Protein AF-A0A920KN37-F1 (afdb_monomer_lite)

pLDDT: mean 80.23, std 10.61, range [50.81, 96.5]

Structure (mmCIF, N/CA/C/O backbone):
data_AF-A0A920KN37-F1
#
_entry.id   AF-A0A920KN37-F1
#
loop_
_atom_site.group_PDB
_atom_site.id
_atom_site.type_symbol
_atom_site.label_atom_id
_atom_site.label_alt_id
_atom_site.label_comp_id
_atom_site.label_asym_id
_atom_site.label_entity_id
_atom_site.label_seq_id
_atom_site.pdbx_PDB_ins_code
_atom_site.Cartn_x
_atom_site.Cartn_y
_atom_site.Cartn_z
_atom_site.occupancy
_atom_site.B_iso_or_equiv
_atom_site.auth_seq_id
_atom_site.auth_comp_id
_atom_site.auth_asym_id
_atom_site.auth_atom_id
_atom_site.pdbx_PDB_model_num
ATOM 1 N N . MET A 1 1 ? -21.696 -3.367 22.355 1.00 64.44 1 MET A N 1
ATOM 2 C CA . MET A 1 1 ? -20.755 -4.168 21.532 1.00 64.44 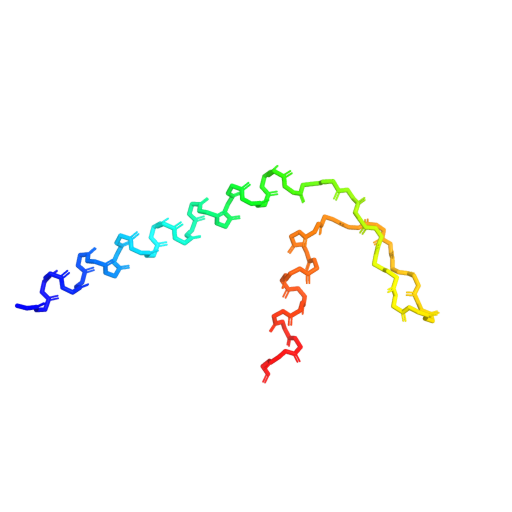1 MET A CA 1
ATOM 3 C C . MET A 1 1 ? -20.607 -3.652 20.096 1.00 64.44 1 MET A C 1
ATOM 5 O O . MET A 1 1 ? -19.491 -3.648 19.598 1.00 64.44 1 MET A O 1
ATOM 9 N N . GLN A 1 2 ? -21.677 -3.208 19.421 1.00 78.06 2 GLN A N 1
ATOM 10 C CA . GLN A 1 2 ? -21.613 -2.783 18.010 1.00 78.06 2 GLN A CA 1
ATOM 11 C C . GLN A 1 2 ? -20.793 -1.502 17.777 1.00 78.06 2 GLN A C 1
ATOM 13 O O . GLN A 1 2 ? -19.941 -1.490 16.898 1.00 78.06 2 GLN A O 1
ATOM 18 N N . TRP A 1 3 ? -20.958 -0.491 18.633 1.00 84.06 3 TRP A N 1
ATOM 19 C CA . TRP A 1 3 ? -20.188 0.760 18.589 1.00 84.06 3 TRP A CA 1
ATOM 20 C C . TRP A 1 3 ? -18.682 0.561 18.778 1.00 84.06 3 TRP A C 1
ATOM 22 O O . TRP A 1 3 ? -17.888 1.121 18.031 1.00 84.06 3 TRP A O 1
ATOM 32 N N . LEU A 1 4 ? -18.288 -0.292 19.732 1.00 90.62 4 LEU A N 1
ATOM 33 C CA . LEU A 1 4 ? -16.883 -0.652 19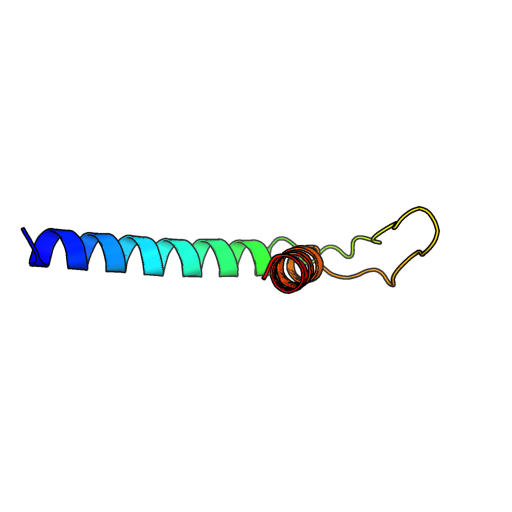.938 1.00 90.62 4 LEU A CA 1
ATOM 34 C C . LEU A 1 4 ? -16.314 -1.321 18.685 1.00 90.62 4 LEU A C 1
ATOM 36 O O . LEU A 1 4 ? -15.238 -0.957 18.230 1.00 90.62 4 LEU A O 1
ATOM 40 N N . ARG A 1 5 ? -17.068 -2.263 18.103 1.00 88.88 5 ARG A N 1
ATOM 41 C CA . ARG A 1 5 ? -16.673 -2.955 16.876 1.00 88.88 5 ARG A CA 1
ATOM 42 C C . ARG A 1 5 ? -16.493 -1.961 15.733 1.00 88.88 5 ARG A C 1
ATOM 44 O O . ARG A 1 5 ? -15.439 -1.976 15.128 1.00 88.88 5 ARG A O 1
ATOM 51 N N . GLN A 1 6 ? -17.456 -1.066 15.504 1.00 89.88 6 GLN A N 1
ATOM 52 C CA . GLN A 1 6 ? -17.393 -0.040 14.456 1.00 89.88 6 GLN A CA 1
ATOM 53 C C . GLN A 1 6 ? -16.215 0.921 14.635 1.00 89.88 6 GLN A C 1
ATOM 55 O O . GLN A 1 6 ? -15.520 1.204 13.663 1.00 89.88 6 GLN A O 1
ATOM 60 N N . GLY A 1 7 ? -15.960 1.384 15.862 1.00 94.25 7 GLY A N 1
ATOM 61 C CA . GLY A 1 7 ? -14.795 2.219 16.160 1.00 94.25 7 GLY A CA 1
ATOM 62 C C . GLY A 1 7 ? -13.481 1.492 15.874 1.00 94.25 7 GLY A C 1
ATOM 63 O O . GLY A 1 7 ? -12.575 2.066 15.274 1.00 94.25 7 GLY A O 1
ATOM 64 N N . LEU A 1 8 ? -13.404 0.204 16.222 1.00 93.38 8 LEU A N 1
ATOM 65 C CA . LEU A 1 8 ? -12.242 -0.633 15.935 1.00 93.38 8 LEU A CA 1
ATOM 66 C C . LEU A 1 8 ? -12.065 -0.859 14.427 1.00 93.38 8 LEU A C 1
ATOM 68 O O . LEU A 1 8 ? -10.954 -0.734 13.923 1.00 93.38 8 LEU A O 1
ATOM 72 N N . THR A 1 9 ? -13.147 -1.132 13.691 1.00 93.56 9 THR A N 1
ATOM 73 C CA . THR A 1 9 ? -13.096 -1.288 12.231 1.00 93.56 9 THR A CA 1
ATOM 74 C C . THR A 1 9 ? -12.650 0.003 11.552 1.00 93.56 9 THR A C 1
ATOM 76 O O . THR A 1 9 ? -11.859 -0.047 10.617 1.00 93.56 9 THR A O 1
ATOM 79 N N . LEU A 1 10 ? -13.123 1.158 12.030 1.00 94.69 10 LEU A N 1
ATOM 80 C CA . LEU A 1 10 ? -12.731 2.459 11.494 1.00 94.69 10 LEU A CA 1
ATOM 81 C C . LEU A 1 10 ? -11.243 2.735 11.742 1.00 94.69 10 LEU A C 1
ATOM 83 O O . LEU A 1 10 ? -10.537 3.138 10.823 1.00 94.69 10 LEU A O 1
ATOM 87 N N . LEU A 1 11 ? -10.752 2.455 12.952 1.00 95.81 11 LEU A N 1
ATOM 88 C CA . LEU A 1 11 ? -9.329 2.556 13.283 1.00 95.81 11 LEU A CA 1
ATOM 89 C C . LEU A 1 11 ? -8.470 1.654 12.394 1.00 95.81 11 LEU A C 1
ATOM 91 O O . LEU A 1 11 ? -7.454 2.100 11.866 1.00 95.81 11 LEU A O 1
ATOM 95 N N . LEU A 1 12 ? -8.896 0.407 12.190 1.00 94.62 12 LEU A N 1
ATOM 96 C CA . LEU A 1 12 ? -8.202 -0.532 11.312 1.00 94.62 12 LEU A CA 1
ATOM 97 C C . LEU A 1 12 ? -8.213 -0.065 9.855 1.00 94.62 12 LEU A C 1
ATOM 99 O O . LEU A 1 12 ? -7.184 -0.151 9.192 1.00 94.62 12 LEU A O 1
ATOM 103 N N . ALA A 1 13 ? -9.333 0.468 9.364 1.00 94.12 13 ALA A N 1
ATOM 104 C CA . ALA A 1 13 ? -9.431 1.001 8.008 1.00 94.12 13 ALA A CA 1
ATOM 105 C C . ALA A 1 13 ? -8.489 2.198 7.806 1.00 94.12 13 ALA A C 1
ATOM 107 O O . ALA A 1 13 ? -7.733 2.233 6.838 1.00 94.12 13 ALA A O 1
ATOM 108 N 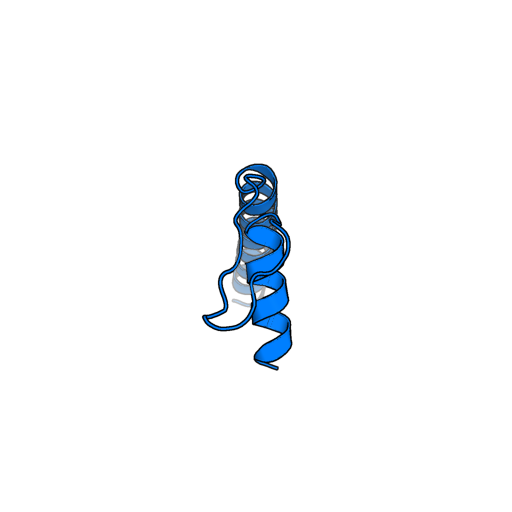N . ILE A 1 14 ? -8.473 3.141 8.752 1.00 96.50 14 ILE A N 1
ATOM 109 C CA . ILE A 1 14 ? -7.557 4.290 8.723 1.00 96.50 14 ILE A CA 1
ATOM 110 C C . ILE A 1 14 ? -6.099 3.817 8.770 1.00 96.50 14 ILE A C 1
ATOM 112 O O . ILE A 1 14 ? -5.265 4.313 8.009 1.00 96.50 14 ILE A O 1
ATOM 116 N N . GLY A 1 15 ? -5.794 2.832 9.618 1.00 94.94 15 GLY A N 1
ATOM 117 C CA . GLY A 1 15 ? -4.468 2.224 9.708 1.00 94.94 15 GLY A CA 1
ATOM 118 C C . GLY A 1 15 ? -4.041 1.563 8.397 1.00 94.94 15 GLY A C 1
ATOM 119 O O . GLY A 1 15 ? -2.942 1.803 7.911 1.00 94.94 15 GLY A O 1
ATOM 120 N N . ALA A 1 16 ? -4.927 0.793 7.766 1.00 91.69 16 ALA A N 1
ATOM 121 C CA . ALA A 1 16 ? -4.647 0.152 6.485 1.00 91.69 16 ALA A CA 1
ATOM 122 C C . ALA A 1 16 ? -4.367 1.181 5.377 1.00 91.69 16 ALA A C 1
ATOM 124 O O . ALA A 1 16 ? -3.412 1.021 4.617 1.00 91.69 16 ALA A O 1
ATOM 125 N N . VAL A 1 17 ? -5.149 2.266 5.317 1.00 92.31 17 VAL A N 1
ATOM 126 C CA . VAL A 1 17 ? -4.951 3.346 4.336 1.00 92.31 17 VAL A CA 1
ATOM 127 C C . VAL A 1 17 ? -3.626 4.071 4.564 1.00 92.31 17 VAL A C 1
ATOM 129 O O . VAL A 1 17 ? -2.879 4.286 3.614 1.00 92.31 17 VAL A O 1
ATOM 132 N N . THR A 1 18 ? -3.302 4.424 5.810 1.00 94.19 18 THR A N 1
ATOM 133 C CA . THR A 1 18 ? -2.040 5.116 6.130 1.00 94.19 18 THR A CA 1
ATOM 134 C C . THR A 1 18 ? -0.820 4.242 5.860 1.00 94.19 18 THR A C 1
ATOM 136 O O . THR A 1 18 ? 0.134 4.718 5.247 1.00 94.1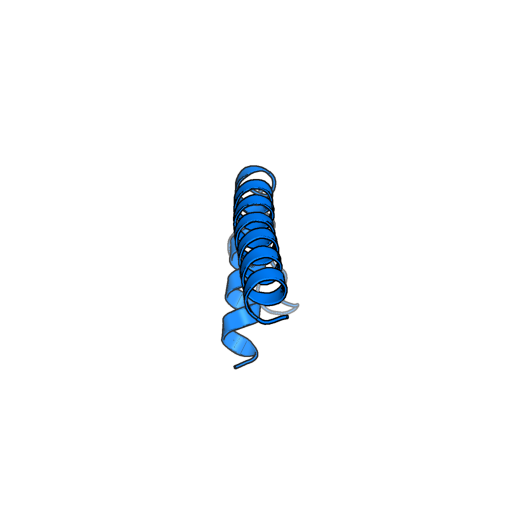9 18 THR A O 1
ATOM 139 N N . VAL A 1 19 ? -0.859 2.959 6.232 1.00 90.38 19 VAL A N 1
ATOM 140 C CA . VAL A 1 19 ? 0.212 1.999 5.921 1.00 90.38 19 VAL A CA 1
ATOM 141 C C . VAL A 1 19 ? 0.369 1.824 4.410 1.00 90.38 19 VAL A C 1
ATOM 143 O O . VAL A 1 19 ? 1.491 1.884 3.912 1.00 90.38 19 VAL A O 1
ATOM 146 N N . GLY A 1 20 ? -0.729 1.676 3.662 1.00 83.88 20 GLY A N 1
ATOM 147 C CA . GLY A 1 20 ? -0.693 1.563 2.201 1.00 83.88 20 GLY A CA 1
ATOM 148 C C . GLY A 1 20 ? -0.130 2.812 1.515 1.00 83.88 20 GLY A C 1
ATOM 149 O O . GLY A 1 20 ? 0.714 2.705 0.624 1.00 83.88 20 GLY A O 1
ATOM 150 N N . ALA A 1 21 ? -0.533 4.002 1.966 1.00 86.69 21 ALA A N 1
ATOM 151 C CA . ALA A 1 21 ? -0.020 5.269 1.449 1.00 86.69 21 ALA A CA 1
ATOM 152 C C . ALA A 1 21 ? 1.479 5.442 1.742 1.00 86.69 21 ALA A C 1
ATOM 154 O O . ALA A 1 21 ? 2.247 5.791 0.846 1.00 86.69 21 ALA A O 1
ATOM 155 N N . LEU A 1 22 ? 1.914 5.147 2.973 1.00 88.50 22 LEU A N 1
ATOM 156 C CA . LEU A 1 22 ? 3.322 5.231 3.361 1.00 88.50 22 LEU A CA 1
ATOM 157 C C . LEU A 1 22 ? 4.177 4.224 2.585 1.00 88.50 22 LEU A C 1
ATOM 159 O O . LEU A 1 22 ? 5.237 4.583 2.078 1.00 88.50 22 LEU A O 1
ATOM 163 N N . PHE A 1 23 ? 3.687 2.993 2.429 1.00 84.75 23 PHE A N 1
ATOM 164 C CA . PHE A 1 23 ? 4.316 1.977 1.594 1.00 84.75 23 PHE A CA 1
ATOM 165 C C . PHE A 1 23 ? 4.491 2.475 0.156 1.00 84.75 23 PHE A C 1
ATOM 167 O O . PHE A 1 23 ? 5.591 2.380 -0.381 1.00 84.75 23 PHE A O 1
ATOM 174 N N . SER A 1 24 ? 3.459 3.075 -0.445 1.00 82.25 24 SER A N 1
ATOM 175 C CA . SER A 1 24 ? 3.542 3.625 -1.803 1.00 82.25 24 SER A CA 1
ATOM 176 C C . SER A 1 24 ? 4.542 4.778 -1.924 1.00 82.25 24 SER A C 1
ATOM 178 O O . SER A 1 24 ? 5.233 4.869 -2.935 1.00 82.25 24 SER A O 1
ATOM 180 N N . LEU A 1 25 ? 4.622 5.659 -0.922 1.00 84.19 25 LEU A N 1
ATOM 181 C CA . LEU A 1 25 ? 5.552 6.795 -0.922 1.00 84.19 25 LEU A CA 1
ATOM 182 C C . LEU A 1 25 ? 7.008 6.357 -0.720 1.00 84.19 25 LEU A C 1
ATOM 184 O O . LEU A 1 25 ? 7.913 6.943 -1.310 1.00 84.19 25 LEU A O 1
ATOM 188 N N . GLN A 1 26 ? 7.240 5.329 0.099 1.00 84.50 26 GLN A N 1
ATOM 189 C CA . GLN A 1 26 ? 8.585 4.835 0.406 1.00 84.50 26 GLN A CA 1
ATOM 190 C C . GLN A 1 26 ? 9.114 3.839 -0.635 1.00 84.50 26 GLN A C 1
ATOM 192 O O . GLN A 1 26 ? 10.318 3.774 -0.862 1.00 84.50 26 GLN A O 1
ATOM 197 N N . ASN A 1 27 ? 8.239 3.086 -1.306 1.00 78.75 27 ASN A N 1
ATOM 198 C CA . ASN A 1 27 ? 8.621 2.031 -2.252 1.00 78.75 27 ASN A CA 1
ATOM 199 C C . ASN A 1 27 ? 8.506 2.496 -3.712 1.00 78.75 27 ASN A C 1
ATOM 201 O O . ASN A 1 27 ? 7.921 1.819 -4.560 1.00 78.75 27 ASN A O 1
ATOM 205 N N . THR A 1 28 ? 9.079 3.666 -3.999 1.00 78.00 28 THR A N 1
ATOM 206 C CA . THR A 1 28 ? 9.163 4.266 -5.345 1.00 78.00 28 THR A CA 1
ATOM 207 C C . THR A 1 28 ? 10.391 3.817 -6.133 1.00 78.00 28 THR A C 1
ATOM 209 O O . THR A 1 28 ? 10.506 4.133 -7.316 1.00 78.00 28 THR A O 1
ATOM 212 N N . GLN A 1 29 ? 11.303 3.073 -5.497 1.00 79.06 29 GLN A N 1
ATOM 213 C CA . GLN A 1 29 ? 12.469 2.508 -6.168 1.00 79.06 29 GLN A CA 1
ATOM 214 C C . GLN A 1 29 ? 12.017 1.614 -7.337 1.00 79.06 29 GLN A C 1
ATOM 216 O O . GLN A 1 29 ? 11.191 0.717 -7.129 1.00 79.06 29 GLN A O 1
ATOM 221 N N . PRO A 1 30 ? 12.519 1.857 -8.561 1.00 75.12 30 PRO A N 1
ATOM 222 C CA . PRO A 1 30 ? 12.146 1.071 -9.725 1.00 75.12 30 PRO A CA 1
ATOM 223 C C . PRO A 1 30 ? 12.773 -0.319 -9.614 1.00 75.12 30 PRO A C 1
ATOM 225 O O . PRO A 1 30 ? 13.994 -0.461 -9.641 1.00 75.12 30 PRO A O 1
ATOM 228 N N . VAL A 1 31 ? 11.931 -1.345 -9.488 1.00 76.12 31 VAL A N 1
ATOM 229 C CA . VAL A 1 31 ? 12.369 -2.742 -9.417 1.00 76.12 31 VAL A CA 1
ATOM 230 C C . VAL A 1 31 ? 11.944 -3.451 -10.704 1.00 76.12 31 VAL A C 1
ATOM 232 O O . VAL A 1 31 ? 10.747 -3.464 -11.019 1.00 76.12 31 VAL A O 1
ATOM 235 N N . PRO A 1 32 ? 12.891 -4.018 -11.476 1.00 75.25 32 PRO A N 1
ATOM 236 C CA . PRO A 1 32 ? 12.557 -4.845 -12.627 1.00 75.25 32 PRO A CA 1
ATOM 237 C C . PRO A 1 32 ? 11.917 -6.147 -12.143 1.00 75.25 32 PRO A C 1
ATOM 239 O O . PRO A 1 32 ? 12.451 -6.812 -11.254 1.00 75.25 32 PRO A O 1
ATOM 242 N N . LEU A 1 33 ? 10.772 -6.510 -12.720 1.00 72.69 33 LEU A N 1
ATOM 243 C CA . LEU A 1 33 ? 10.179 -7.820 -12.479 1.00 72.69 33 LEU A CA 1
ATOM 244 C C . LEU A 1 33 ? 10.686 -8.789 -13.540 1.00 72.69 33 LEU A C 1
ATOM 246 O O . LEU A 1 33 ? 10.346 -8.671 -14.720 1.00 72.69 33 LEU A O 1
ATOM 250 N N . ASP A 1 34 ? 11.497 -9.740 -13.092 1.00 76.62 34 ASP A N 1
ATOM 251 C CA . ASP A 1 34 ? 11.967 -10.843 -13.913 1.00 76.62 34 ASP A CA 1
ATOM 252 C C . ASP A 1 34 ? 11.005 -12.027 -13.770 1.00 76.62 34 ASP A C 1
ATOM 254 O O . ASP A 1 34 ? 10.919 -12.663 -12.718 1.00 76.62 34 ASP A O 1
ATOM 258 N N . LEU A 1 35 ? 10.237 -12.295 -14.825 1.00 71.88 35 LEU A N 1
ATOM 259 C CA . LEU A 1 35 ? 9.321 -13.430 -14.919 1.00 71.88 35 LEU A CA 1
ATOM 260 C C . LEU A 1 35 ? 9.977 -14.626 -15.620 1.00 71.88 35 LEU A C 1
ATOM 262 O O . LEU A 1 35 ? 9.285 -15.375 -16.309 1.00 71.88 35 LEU A O 1
ATOM 266 N N . MET A 1 36 ? 11.297 -14.806 -15.474 1.00 73.31 36 MET A N 1
ATOM 267 C CA . MET A 1 36 ? 12.099 -15.951 -15.945 1.00 73.31 36 MET A CA 1
ATOM 268 C C . MET A 1 36 ? 12.224 -16.073 -17.478 1.00 73.31 36 MET A C 1
ATOM 270 O O . MET A 1 36 ? 13.273 -16.465 -17.979 1.00 73.31 36 MET A O 1
ATOM 274 N N . VAL A 1 37 ? 11.183 -15.709 -18.231 1.00 74.38 37 VAL A 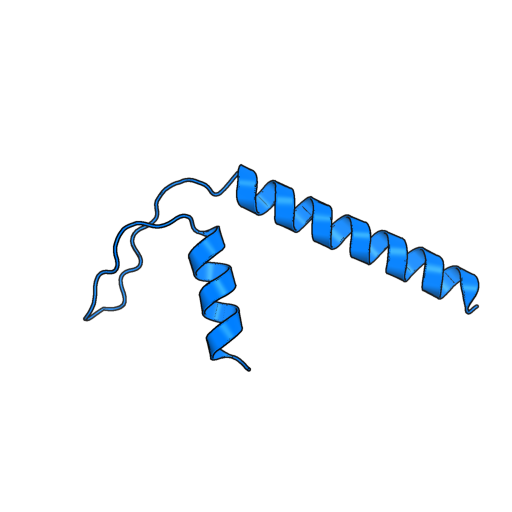N 1
ATOM 275 C CA . VAL A 1 37 ? 11.129 -15.644 -19.703 1.00 74.38 37 VAL A CA 1
ATOM 276 C C . VAL A 1 37 ? 10.869 -14.210 -20.185 1.00 74.38 37 VAL A C 1
ATOM 278 O O . VAL A 1 37 ? 11.295 -13.839 -21.275 1.00 74.38 37 VAL A O 1
ATOM 281 N N . PHE A 1 38 ? 10.201 -13.386 -19.369 1.00 70.56 38 PHE A N 1
ATOM 282 C CA . PHE A 1 38 ? 9.873 -11.997 -19.689 1.00 70.56 38 PHE A CA 1
ATOM 283 C C . PHE A 1 38 ? 10.437 -11.044 -18.639 1.00 70.56 38 PHE A C 1
ATOM 285 O O . PHE A 1 38 ? 10.142 -11.172 -17.454 1.00 70.56 38 PHE A O 1
ATOM 292 N N . GLN A 1 39 ? 11.190 -10.044 -19.091 1.00 72.31 39 GLN A N 1
ATOM 293 C CA . GLN A 1 39 ? 11.582 -8.909 -18.262 1.00 72.31 39 GLN A CA 1
ATOM 294 C C . GLN A 1 39 ? 10.626 -7.751 -18.522 1.00 72.31 39 GLN A C 1
ATOM 296 O O . GLN A 1 39 ? 10.539 -7.246 -19.644 1.00 72.31 39 GLN A O 1
ATOM 301 N N . LEU A 1 40 ? 9.887 -7.343 -17.492 1.00 74.38 40 LEU A N 1
ATOM 302 C CA . LEU A 1 40 ? 9.028 -6.170 -17.585 1.00 74.38 40 LEU A CA 1
ATOM 303 C C . LEU A 1 40 ? 9.814 -4.905 -17.247 1.00 74.38 40 LEU A C 1
ATOM 305 O O . LEU A 1 40 ? 10.766 -4.927 -16.463 1.00 74.38 40 LEU A O 1
ATOM 309 N N . ALA A 1 41 ? 9.379 -3.788 -17.835 1.00 76.19 41 ALA A N 1
ATOM 310 C CA . ALA A 1 41 ? 9.964 -2.482 -17.574 1.00 76.19 41 ALA A CA 1
ATOM 311 C C . ALA A 1 41 ? 10.009 -2.200 -16.057 1.00 76.19 41 ALA A C 1
ATOM 313 O O . ALA A 1 41 ? 9.044 -2.522 -15.356 1.00 76.19 41 ALA A O 1
ATOM 314 N N . PRO A 1 42 ? 11.095 -1.597 -15.537 1.00 76.94 42 PRO A N 1
ATOM 315 C CA . PRO A 1 42 ? 11.215 -1.296 -14.117 1.00 76.94 42 PRO A CA 1
ATOM 316 C C . PRO A 1 42 ? 10.061 -0.412 -13.650 1.00 76.94 42 PRO A C 1
ATOM 318 O O . PRO A 1 42 ? 9.858 0.686 -14.170 1.00 76.94 42 PRO A O 1
ATOM 321 N N . GLN A 1 43 ? 9.311 -0.892 -12.661 1.00 78.88 43 GLN A N 1
ATOM 322 C CA . GLN A 1 43 ? 8.199 -0.163 -12.059 1.00 78.88 43 GLN A CA 1
ATOM 323 C C . GLN A 1 43 ? 8.319 -0.179 -10.529 1.00 78.88 43 GLN A C 1
ATOM 325 O O . GLN A 1 43 ? 8.984 -1.060 -9.974 1.00 78.88 43 GLN A O 1
ATOM 330 N N . PRO A 1 44 ? 7.715 0.795 -9.825 1.00 79.94 44 PRO A N 1
ATOM 331 C CA . PRO A 1 44 ? 7.656 0.781 -8.369 1.00 79.94 44 PRO A CA 1
ATOM 332 C C . PRO A 1 44 ? 7.064 -0.526 -7.836 1.00 79.94 44 PRO A C 1
ATOM 334 O O . PRO A 1 44 ? 6.072 -1.030 -8.367 1.00 79.94 44 PRO A O 1
ATOM 337 N N . VAL A 1 45 ? 7.613 -1.033 -6.729 1.00 79.50 45 VAL A N 1
ATOM 338 C CA . VAL A 1 45 ? 7.141 -2.266 -6.065 1.00 79.50 45 VAL A CA 1
ATOM 339 C C . VAL A 1 45 ? 5.648 -2.212 -5.733 1.00 79.50 45 VAL A C 1
ATOM 341 O O . VAL A 1 45 ? 4.960 -3.230 -5.806 1.00 79.50 45 VAL A O 1
ATOM 344 N N . ALA A 1 46 ? 5.119 -1.022 -5.444 1.00 77.75 46 ALA A N 1
ATOM 345 C CA . ALA A 1 46 ? 3.691 -0.814 -5.223 1.00 77.75 46 ALA A CA 1
ATOM 346 C C . ALA A 1 46 ? 2.817 -1.266 -6.407 1.00 77.75 46 ALA A C 1
ATOM 348 O O . ALA A 1 46 ? 1.762 -1.862 -6.189 1.00 77.75 46 ALA A O 1
ATOM 349 N N . ILE A 1 47 ? 3.270 -1.053 -7.647 1.00 77.94 47 ILE A N 1
ATOM 350 C CA . ILE A 1 47 ? 2.532 -1.486 -8.838 1.00 77.94 47 ILE A CA 1
ATOM 351 C C . ILE A 1 47 ? 2.522 -3.012 -8.923 1.00 77.94 47 ILE A C 1
ATOM 353 O O . ILE A 1 47 ? 1.469 -3.593 -9.166 1.00 77.94 47 ILE A O 1
ATOM 357 N N . TRP A 1 48 ? 3.642 -3.675 -8.626 1.00 76.75 48 TRP A N 1
ATOM 358 C CA . TRP A 1 48 ? 3.720 -5.139 -8.620 1.00 76.75 48 TRP A CA 1
ATOM 359 C C . TRP A 1 48 ? 2.779 -5.785 -7.602 1.00 76.75 48 TRP A C 1
ATOM 361 O O . TRP A 1 48 ? 2.122 -6.781 -7.911 1.00 76.75 48 TRP A O 1
ATOM 371 N N . VAL A 1 49 ? 2.667 -5.205 -6.406 1.00 76.75 49 VAL A N 1
ATOM 372 C CA . VAL A 1 49 ? 1.742 -5.689 -5.368 1.00 76.75 49 VAL A CA 1
ATOM 373 C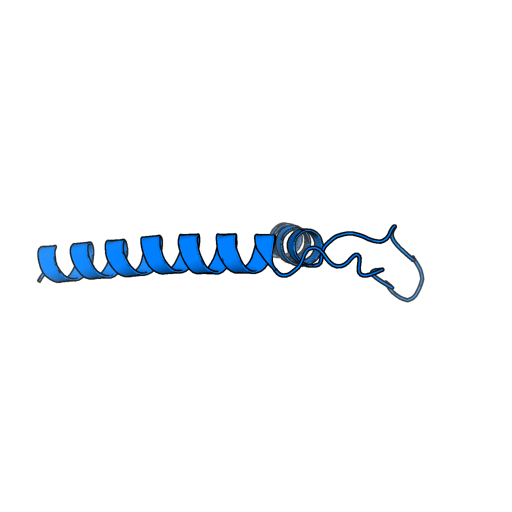 C . VAL A 1 49 ? 0.284 -5.536 -5.810 1.00 76.75 49 VAL A C 1
ATOM 375 O O . VAL A 1 49 ? -0.496 -6.475 -5.654 1.00 76.75 49 VAL A O 1
ATOM 378 N N . LEU A 1 50 ? -0.081 -4.394 -6.402 1.00 77.31 50 LEU A N 1
ATOM 379 C CA . LEU A 1 50 ? -1.427 -4.162 -6.943 1.00 77.31 50 LEU A CA 1
ATOM 380 C C . LEU A 1 50 ? -1.753 -5.109 -8.100 1.00 77.31 50 LEU A C 1
ATOM 382 O O . LEU A 1 50 ? -2.846 -5.667 -8.161 1.00 77.31 50 LEU A O 1
ATOM 386 N N . TRP A 1 51 ? -0.793 -5.332 -8.995 1.00 75.00 51 TRP A N 1
ATOM 387 C CA . TRP A 1 51 ? -0.967 -6.246 -10.117 1.00 75.00 51 TRP A CA 1
ATOM 388 C C . TRP A 1 51 ? -1.176 -7.681 -9.634 1.00 75.00 51 TRP A C 1
ATOM 390 O O . TRP A 1 51 ? -2.088 -8.359 -10.100 1.00 75.00 51 TRP A O 1
ATOM 400 N N . ARG A 1 52 ? -0.403 -8.130 -8.634 1.00 70.81 52 ARG A N 1
ATOM 401 C CA . ARG A 1 52 ? -0.581 -9.458 -8.028 1.00 70.81 52 ARG A CA 1
ATOM 402 C C . ARG A 1 52 ? -1.971 -9.645 -7.418 1.00 70.81 52 ARG A C 1
ATOM 404 O O . ARG A 1 52 ? -2.489 -10.754 -7.461 1.00 70.81 52 ARG A O 1
ATOM 411 N N . TRP A 1 53 ? -2.582 -8.589 -6.890 1.00 61.69 53 TRP A N 1
ATOM 412 C CA . TRP A 1 53 ? -3.953 -8.642 -6.380 1.00 61.69 53 TRP A CA 1
ATOM 413 C C . TRP A 1 53 ? -5.001 -8.865 -7.478 1.00 61.69 53 TRP A C 1
ATOM 415 O O . TRP A 1 53 ? -5.987 -9.548 -7.223 1.00 61.69 53 TRP A O 1
ATOM 425 N N . HIS A 1 54 ? -4.782 -8.353 -8.692 1.00 61.94 54 HIS A N 1
ATOM 426 C CA . HIS A 1 54 ? -5.720 -8.516 -9.809 1.00 61.94 54 HIS A CA 1
ATOM 427 C C . HIS A 1 54 ? -5.769 -9.949 -10.369 1.00 61.94 54 HIS A C 1
ATOM 429 O O . HIS A 1 54 ? -6.799 -10.371 -10.875 1.00 61.94 54 HIS A O 1
ATOM 435 N N . TRP A 1 55 ? -4.681 -10.716 -10.254 1.00 57.28 55 TRP A N 1
ATOM 436 C CA . TRP A 1 55 ? -4.592 -12.087 -10.780 1.00 57.28 55 TRP A CA 1
ATOM 437 C C . TRP A 1 55 ? -5.061 -13.179 -9.803 1.00 57.28 55 TRP A C 1
ATOM 439 O O . TRP A 1 55 ? -5.027 -14.358 -10.148 1.00 57.28 55 TRP A O 1
ATOM 449 N N . VAL A 1 56 ? -5.455 -12.814 -8.579 1.00 58.31 56 VAL A N 1
ATOM 450 C CA . VAL A 1 56 ? -5.870 -13.761 -7.522 1.00 58.31 56 VAL A CA 1
ATOM 451 C C . VAL A 1 56 ? -7.396 -13.757 -7.296 1.00 58.31 56 VAL A C 1
ATOM 453 O O . VAL A 1 56 ? -7.901 -14.600 -6.559 1.00 58.31 56 VAL A O 1
ATOM 456 N N . SER A 1 57 ? -8.140 -12.859 -7.952 1.00 50.81 57 SER A N 1
ATOM 457 C CA . SER A 1 57 ? -9.616 -12.803 -7.958 1.00 50.81 57 SER A CA 1
ATOM 458 C C . SER A 1 57 ? -10.201 -13.371 -9.243 1.00 50.81 57 SER A C 1
ATOM 460 O O . SER A 1 57 ? -11.194 -14.121 -9.149 1.00 50.81 57 SER A O 1
#

Radius of gyration: 16.38 Å; chains: 1; bounding box: 34×23×41 Å

Sequence (57 aa):
MQWLRQGLTLLLAIGAVTVGALFSLQNTQPVPLDLMVFQLAPQPVAIWVLWRWHWVS

Foldseek 3Di:
DVVVVVVVVVVVVVVVVVVLVVLQVVQQPFDWDDPVVDIDGTGGVSVVVVVVVVVVD

Secondary structure (DSSP, 8-state):
-HHHHHHHHHHHHHHHHHHHHHHHHH--SEE--B-SS-BPPPEEHHHHHHHHHHT--